Protein AF-A0A7X2DA40-F1 (afdb_monomer_lite)

Sequence (132 aa):
MHNSKKLILAALAVILLAGATPAFAQLAGTWEGIGRGEAYPPCHPPIHPWQNWIGEIPNSQDVFFGEWWDSDCNHGTFKGEIAPFSTPEEVYAEGEWTWYDPTGHSQQPIVGGKFKMTFYILEGRCEGTWTS

Structure (mmCIF, N/CA/C/O backbone):
data_AF-A0A7X2DA40-F1
#
_entry.id   AF-A0A7X2DA40-F1
#
loop_
_atom_site.group_PDB
_atom_site.id
_atom_site.type_symbol
_atom_site.label_atom_id
_atom_site.label_alt_id
_atom_site.label_comp_id
_atom_site.label_asym_id
_atom_site.label_entity_id
_atom_site.label_seq_id
_atom_site.pdbx_PDB_ins_code
_atom_site.Cartn_x
_atom_site.Cartn_y
_atom_site.Cartn_z
_atom_site.occupancy
_atom_site.B_iso_or_equiv
_atom_site.auth_seq_id
_atom_site.auth_comp_id
_atom_site.auth_asym_id
_atom_site.auth_atom_id
_atom_site.pdbx_PDB_model_num
ATOM 1 N N . MET A 1 1 ? -18.171 -6.663 58.297 1.00 43.78 1 MET A N 1
ATOM 2 C CA . MET A 1 1 ? -18.402 -5.548 57.349 1.00 43.78 1 MET A CA 1
ATOM 3 C C . MET A 1 1 ? -17.967 -5.999 55.962 1.00 43.78 1 MET A C 1
ATOM 5 O O . MET A 1 1 ? -16.774 -6.104 55.712 1.00 43.78 1 MET A O 1
ATOM 9 N N . HIS A 1 2 ? -18.924 -6.362 55.102 1.00 45.94 2 HIS A N 1
ATOM 10 C CA . HIS A 1 2 ? -18.642 -6.786 53.728 1.00 45.94 2 HIS A CA 1
ATOM 11 C C . HIS A 1 2 ? -18.126 -5.594 52.914 1.00 45.94 2 HIS A C 1
ATOM 13 O O . HIS A 1 2 ? -18.713 -4.514 52.927 1.00 45.94 2 HIS A O 1
ATOM 19 N N . ASN A 1 3 ? -16.999 -5.793 52.236 1.00 51.22 3 ASN A N 1
ATOM 20 C CA . ASN A 1 3 ? -16.208 -4.767 51.556 1.00 51.22 3 ASN A CA 1
ATOM 21 C C . ASN A 1 3 ? -16.823 -4.404 50.183 1.00 51.22 3 ASN A C 1
ATOM 23 O O . ASN A 1 3 ? -16.183 -4.537 49.140 1.00 51.22 3 ASN A O 1
ATOM 27 N N . SER A 1 4 ? -18.096 -3.993 50.176 1.00 53.78 4 SER A N 1
ATOM 28 C CA . SER A 1 4 ? -18.918 -3.758 48.974 1.00 53.78 4 SER A CA 1
ATOM 29 C C . SER A 1 4 ? -18.326 -2.723 48.011 1.00 53.78 4 SER A C 1
ATOM 31 O O . SER A 1 4 ? -18.478 -2.852 46.800 1.00 53.78 4 SER A O 1
ATOM 33 N N . LYS A 1 5 ? -17.563 -1.748 48.520 1.00 48.81 5 LYS A N 1
ATOM 34 C CA . LYS A 1 5 ? -16.880 -0.735 47.696 1.00 48.81 5 LYS A CA 1
ATOM 35 C C . LYS A 1 5 ? -15.812 -1.326 46.766 1.00 48.81 5 LYS A C 1
ATOM 37 O O . LYS A 1 5 ? -15.666 -0.850 45.647 1.00 48.81 5 LYS A O 1
ATOM 42 N N . LYS A 1 6 ? -15.094 -2.375 47.192 1.00 49.28 6 LYS A N 1
ATOM 43 C CA . LYS A 1 6 ? -14.058 -3.023 46.362 1.00 49.28 6 LYS A CA 1
ATOM 44 C C . LYS A 1 6 ? -14.663 -3.853 45.228 1.00 49.28 6 LYS A C 1
ATOM 46 O O . LYS A 1 6 ? -14.112 -3.872 44.136 1.00 49.28 6 LYS A O 1
ATOM 51 N N . LEU A 1 7 ? -15.810 -4.485 45.480 1.00 52.97 7 LEU A N 1
ATOM 52 C CA . LEU A 1 7 ? -16.551 -5.253 44.475 1.00 52.97 7 LEU A CA 1
ATOM 53 C C . LEU A 1 7 ? -17.147 -4.352 43.389 1.00 52.97 7 LEU A C 1
ATOM 55 O O . LEU A 1 7 ? -17.074 -4.703 42.218 1.00 52.97 7 LEU A O 1
ATOM 59 N N . ILE A 1 8 ? -17.666 -3.176 43.756 1.00 56.22 8 ILE A N 1
ATOM 60 C CA . ILE A 1 8 ? -18.217 -2.222 42.782 1.00 56.22 8 ILE A CA 1
ATOM 61 C C . ILE A 1 8 ? -17.106 -1.624 41.904 1.00 56.22 8 ILE A C 1
ATOM 63 O O . ILE A 1 8 ? -17.286 -1.537 40.694 1.00 56.22 8 ILE A O 1
ATOM 67 N N . LEU A 1 9 ? -15.938 -1.283 42.472 1.00 52.84 9 LEU A N 1
ATOM 68 C CA . LEU A 1 9 ? -14.796 -0.815 41.669 1.00 52.84 9 LEU A CA 1
ATOM 69 C C . LEU A 1 9 ? -14.251 -1.902 40.733 1.00 52.84 9 LEU A C 1
ATOM 71 O O . LEU A 1 9 ? -13.949 -1.609 39.580 1.00 52.84 9 LEU A O 1
ATOM 75 N N . ALA A 1 10 ? -14.141 -3.145 41.208 1.00 57.44 10 ALA A N 1
ATOM 76 C CA . ALA A 1 10 ? -13.694 -4.258 40.374 1.00 57.44 10 ALA A CA 1
ATOM 77 C C . ALA A 1 10 ? -14.691 -4.551 39.240 1.00 57.44 10 ALA A C 1
ATOM 79 O O . ALA A 1 10 ? -14.277 -4.768 38.107 1.00 57.44 10 ALA A O 1
ATOM 80 N N . ALA A 1 11 ? -15.997 -4.485 39.513 1.00 52.47 11 ALA A N 1
ATOM 81 C CA . ALA A 1 11 ? -17.030 -4.669 38.497 1.00 52.47 11 ALA A CA 1
ATOM 82 C C . ALA A 1 11 ? -17.026 -3.544 37.446 1.00 52.47 11 ALA A C 1
ATOM 84 O O . ALA A 1 11 ? -17.143 -3.831 36.258 1.00 52.47 11 ALA A O 1
ATOM 85 N N . LEU A 1 12 ? -16.822 -2.281 37.849 1.00 48.28 12 LEU A N 1
ATOM 86 C CA . LEU A 1 12 ? -16.704 -1.165 36.902 1.00 48.28 12 LEU A CA 1
ATOM 87 C C . LEU A 1 12 ? -15.459 -1.295 36.012 1.00 48.28 12 LEU A C 1
ATOM 89 O O . LEU A 1 12 ? -15.542 -1.059 34.810 1.00 48.28 12 LEU A O 1
ATOM 93 N N . ALA A 1 13 ? -14.322 -1.697 36.589 1.00 53.00 13 ALA A N 1
ATOM 94 C CA . ALA A 1 13 ? -13.081 -1.910 35.847 1.00 53.00 13 ALA A CA 1
ATOM 95 C C . ALA A 1 13 ? -13.216 -3.044 34.819 1.00 53.00 13 ALA A C 1
ATOM 97 O O . ALA A 1 13 ? -12.735 -2.908 33.700 1.00 53.00 13 ALA A O 1
ATOM 98 N N . VAL A 1 14 ? -13.918 -4.129 35.163 1.00 51.16 14 VAL A N 1
ATOM 99 C CA . VAL A 1 14 ? -14.178 -5.250 34.245 1.00 51.16 14 VAL A CA 1
ATOM 100 C C . VAL A 1 14 ? -15.132 -4.852 33.113 1.00 51.16 14 VAL A C 1
ATOM 102 O O . VAL A 1 14 ? -14.925 -5.280 31.985 1.00 51.16 14 VAL A O 1
ATOM 105 N N . ILE A 1 15 ? -16.128 -3.995 33.364 1.00 52.53 15 ILE A N 1
ATOM 106 C CA . ILE A 1 15 ? -17.025 -3.483 32.310 1.00 52.53 15 ILE A CA 1
ATOM 107 C C . ILE A 1 15 ? -16.286 -2.507 31.378 1.00 52.53 15 ILE A C 1
ATOM 109 O O . ILE A 1 15 ? -16.468 -2.575 30.166 1.00 52.53 15 ILE A O 1
ATOM 113 N N . LEU A 1 16 ? -15.403 -1.657 31.915 1.00 48.88 16 LEU A N 1
ATOM 114 C CA . LEU A 1 16 ? -14.514 -0.803 31.114 1.00 48.88 16 LEU A CA 1
ATOM 115 C C . LEU A 1 16 ? -13.510 -1.623 30.286 1.00 48.88 16 LEU A C 1
ATOM 117 O O . LEU A 1 16 ? -13.259 -1.280 29.138 1.00 48.88 16 LEU A O 1
ATOM 121 N N . LEU A 1 17 ? -12.982 -2.724 30.830 1.00 48.84 17 LEU A N 1
ATOM 122 C CA . LEU A 1 17 ? -12.065 -3.633 30.127 1.00 48.84 17 LEU A CA 1
ATOM 123 C C . LEU A 1 17 ? -12.769 -4.508 29.076 1.00 48.84 17 LEU A C 1
ATOM 125 O O . LEU A 1 17 ? -12.182 -4.784 28.038 1.00 48.84 17 LEU A O 1
ATOM 129 N N . ALA A 1 18 ? -14.015 -4.926 29.312 1.00 47.88 18 ALA A N 1
ATOM 130 C CA . ALA A 1 18 ? -14.793 -5.724 28.359 1.00 47.88 18 ALA A CA 1
ATOM 131 C C . ALA A 1 18 ? -15.437 -4.871 27.248 1.00 47.88 18 ALA A C 1
ATOM 133 O O . ALA A 1 18 ? -15.608 -5.347 26.128 1.00 47.88 18 ALA A O 1
ATOM 134 N N . GLY A 1 19 ? -15.767 -3.606 27.536 1.00 42.88 19 GLY A N 1
ATOM 135 C CA . GLY A 1 19 ? -16.196 -2.624 26.533 1.00 42.88 19 GLY A CA 1
ATOM 136 C C . GLY A 1 19 ? -15.039 -2.058 25.702 1.00 42.88 19 GLY A C 1
ATOM 137 O O . GLY A 1 19 ? -15.263 -1.555 24.609 1.00 42.88 19 GLY A O 1
ATOM 138 N N . ALA A 1 20 ? -13.805 -2.190 26.192 1.00 46.12 20 ALA A N 1
ATOM 139 C CA . ALA A 1 20 ? -12.575 -1.905 25.466 1.00 46.12 20 ALA A CA 1
ATOM 140 C C . ALA A 1 20 ? -12.035 -3.164 24.776 1.00 46.12 20 ALA A C 1
ATOM 142 O O . ALA A 1 20 ? -10.835 -3.422 24.827 1.00 46.12 20 ALA A O 1
ATOM 143 N N . THR A 1 21 ? -12.896 -3.939 24.102 1.00 46.44 21 THR A N 1
ATOM 144 C CA . THR A 1 21 ? -12.382 -4.668 22.934 1.00 46.44 21 THR A CA 1
ATOM 145 C C . THR A 1 21 ? -11.870 -3.554 22.030 1.00 46.44 21 THR A C 1
ATOM 147 O O . THR A 1 21 ? -12.689 -2.747 21.583 1.00 46.44 21 THR A O 1
ATOM 150 N N . PRO A 1 22 ? -10.547 -3.353 21.916 1.00 50.16 22 PRO A N 1
ATOM 151 C CA . PRO A 1 22 ? -10.056 -2.137 21.304 1.00 50.16 22 PRO A CA 1
ATOM 152 C C . PRO A 1 22 ? -10.561 -2.179 19.866 1.00 50.16 22 PRO A C 1
ATOM 154 O O . PRO A 1 22 ? -10.480 -3.229 19.236 1.00 50.16 22 PRO A O 1
ATOM 157 N N . ALA A 1 23 ? -11.113 -1.084 19.348 1.00 49.09 23 ALA A N 1
ATOM 158 C CA . ALA A 1 23 ? -11.535 -0.997 17.946 1.00 49.09 23 ALA A CA 1
ATOM 159 C C . ALA A 1 23 ? -10.435 -1.505 16.975 1.00 49.09 23 ALA A C 1
ATOM 161 O O . ALA A 1 23 ? -10.722 -2.038 15.909 1.00 49.09 23 ALA A O 1
ATOM 162 N N . PHE A 1 24 ? -9.176 -1.459 17.419 1.00 48.47 24 PHE A N 1
ATOM 163 C CA . PHE A 1 24 ? -7.996 -2.070 16.810 1.00 48.47 24 PHE A CA 1
ATOM 164 C C . PHE A 1 24 ? -8.064 -3.590 16.578 1.00 48.47 24 PHE A C 1
ATOM 166 O O . PHE A 1 24 ? -7.532 -4.061 15.581 1.00 48.47 24 PHE A O 1
ATOM 173 N N . ALA A 1 25 ? -8.738 -4.368 17.428 1.00 50.03 25 ALA A N 1
ATOM 174 C CA . ALA A 1 25 ? -8.884 -5.812 17.230 1.00 50.03 25 ALA A CA 1
ATOM 175 C C . ALA A 1 25 ? -9.783 -6.166 16.032 1.00 50.03 25 ALA A C 1
ATOM 177 O O . ALA A 1 25 ? -9.698 -7.276 15.515 1.00 50.03 25 ALA A O 1
ATOM 178 N N . GLN A 1 26 ? -10.642 -5.235 15.599 1.00 54.28 26 GLN A N 1
ATOM 179 C CA . GLN A 1 26 ? -11.499 -5.399 14.421 1.00 54.28 26 GLN A CA 1
ATOM 180 C C . GLN A 1 26 ? -10.838 -4.863 13.141 1.00 54.28 26 GLN A C 1
ATOM 182 O O . GLN A 1 26 ? -11.160 -5.318 12.048 1.00 54.28 26 GLN A O 1
ATOM 187 N N . LEU A 1 27 ? -9.898 -3.926 13.287 1.00 65.44 27 LEU A N 1
ATOM 188 C CA . LEU A 1 27 ? -9.031 -3.427 12.220 1.00 65.44 27 LEU A CA 1
ATOM 189 C C . LEU A 1 27 ? -7.978 -4.452 11.796 1.00 65.44 27 LEU A C 1
ATOM 191 O O . LEU A 1 27 ? -7.588 -4.515 10.627 1.00 65.44 27 LEU A O 1
ATOM 195 N N . ALA A 1 28 ? -7.473 -5.193 12.780 1.00 72.19 28 ALA A N 1
ATOM 196 C CA . ALA A 1 28 ? -6.330 -6.039 12.577 1.00 72.19 28 ALA A CA 1
ATOM 197 C C . ALA A 1 28 ? -6.661 -7.247 11.716 1.00 72.19 28 ALA A C 1
ATOM 199 O O . ALA A 1 28 ? -7.614 -7.986 11.971 1.00 72.19 28 ALA A O 1
ATOM 200 N N . GLY A 1 29 ? -5.819 -7.470 10.722 1.00 81.75 29 GLY A N 1
ATOM 201 C CA . GLY A 1 29 ? -6.011 -8.549 9.781 1.00 81.75 29 GLY A CA 1
ATOM 202 C C . GLY A 1 29 ? -5.491 -8.206 8.404 1.00 81.75 29 GLY A C 1
ATOM 203 O O . GLY A 1 29 ? -4.895 -7.153 8.166 1.00 81.75 29 GLY A O 1
ATOM 204 N N . THR A 1 30 ? -5.719 -9.158 7.513 1.00 89.75 30 THR A N 1
ATOM 205 C CA . THR A 1 30 ? -5.301 -9.087 6.125 1.00 89.75 30 THR A CA 1
ATOM 206 C C . THR A 1 30 ? -6.341 -8.343 5.301 1.00 89.75 30 THR A C 1
ATOM 208 O O . THR A 1 30 ? -7.531 -8.646 5.356 1.00 89.75 30 THR A O 1
ATOM 211 N N . TRP A 1 31 ? -5.858 -7.399 4.510 1.00 90.38 31 TRP A N 1
ATOM 212 C CA . TRP A 1 31 ? -6.602 -6.639 3.526 1.00 90.38 31 TRP A CA 1
ATOM 213 C C . TRP A 1 31 ? -6.029 -6.952 2.154 1.00 90.38 31 TRP A C 1
ATOM 215 O O . TRP A 1 31 ? -4.816 -7.011 1.983 1.00 90.38 31 TRP A O 1
ATOM 225 N N . GLU A 1 32 ? -6.890 -7.146 1.172 1.00 90.12 32 GLU A N 1
ATOM 226 C CA . GLU A 1 32 ? -6.486 -7.350 -0.212 1.00 90.12 32 GLU A CA 1
ATOM 227 C C . GLU A 1 32 ? -7.363 -6.502 -1.115 1.00 90.12 32 GLU A C 1
ATOM 229 O O . GLU A 1 32 ? -8.507 -6.170 -0.778 1.00 90.12 32 GLU A O 1
ATOM 234 N N . GLY A 1 33 ? -6.823 -6.128 -2.266 1.00 83.38 33 GLY A N 1
ATOM 235 C CA . GLY A 1 33 ? -7.557 -5.284 -3.182 1.00 83.38 33 GLY A CA 1
ATOM 236 C C . GLY A 1 33 ? -7.032 -5.337 -4.600 1.00 83.38 33 GLY A C 1
ATOM 237 O O . GLY A 1 33 ? -5.902 -5.736 -4.884 1.00 83.38 33 GLY A O 1
ATOM 238 N N . ILE A 1 34 ? -7.907 -4.884 -5.487 1.00 82.62 34 ILE A N 1
ATOM 239 C CA . ILE A 1 34 ? -7.616 -4.611 -6.885 1.00 82.62 34 ILE A CA 1
ATOM 240 C C . ILE A 1 34 ? -8.070 -3.187 -7.183 1.00 82.62 34 ILE A C 1
ATOM 242 O O . ILE A 1 34 ? -9.096 -2.720 -6.683 1.00 82.62 34 ILE A O 1
ATOM 246 N N . GLY A 1 35 ? -7.309 -2.482 -7.998 1.00 81.75 35 GLY A N 1
ATOM 247 C CA . GLY A 1 35 ? -7.510 -1.066 -8.232 1.00 81.75 35 GLY A CA 1
ATOM 248 C C . GLY A 1 35 ? -6.916 -0.614 -9.551 1.00 81.75 35 GLY A C 1
ATOM 249 O O . GLY A 1 35 ? -6.379 -1.391 -10.340 1.00 81.75 35 GLY A O 1
ATOM 250 N N . ARG A 1 36 ? -7.068 0.682 -9.808 1.00 76.62 36 ARG A N 1
ATOM 251 C CA . ARG A 1 36 ? -6.554 1.343 -11.004 1.00 76.62 36 ARG A CA 1
ATOM 252 C C . ARG A 1 36 ? -5.628 2.455 -10.549 1.00 76.62 36 ARG A C 1
ATOM 254 O O . ARG A 1 36 ? -6.061 3.375 -9.868 1.00 76.62 36 ARG A O 1
ATOM 261 N N . GLY A 1 37 ? -4.367 2.363 -10.930 1.00 82.19 37 GLY A N 1
ATOM 262 C CA . GLY A 1 37 ? -3.389 3.414 -10.717 1.00 82.19 37 GLY A CA 1
ATOM 263 C C . GLY A 1 37 ? -2.048 2.959 -11.256 1.00 82.19 37 GLY A C 1
ATOM 264 O O . GLY A 1 37 ? -1.599 1.851 -10.971 1.00 82.19 37 GLY A O 1
ATOM 265 N N . GLU A 1 38 ? -1.460 3.816 -12.077 1.00 90.44 38 GLU A N 1
ATOM 266 C CA . GLU A 1 38 ? -0.234 3.535 -12.810 1.00 90.44 38 GLU A CA 1
ATOM 267 C C . GLU A 1 38 ? 0.835 4.526 -12.371 1.00 90.44 38 GLU A C 1
ATOM 269 O O . GLU A 1 38 ? 0.534 5.691 -12.086 1.00 90.44 38 GLU A O 1
ATOM 274 N N . ALA A 1 39 ? 2.076 4.068 -12.335 1.00 90.31 39 ALA A N 1
ATOM 275 C CA . ALA A 1 39 ? 3.240 4.924 -12.203 1.00 90.31 39 ALA A CA 1
ATOM 276 C C . ALA A 1 39 ? 4.116 4.777 -13.448 1.00 90.31 39 ALA A C 1
ATOM 278 O O . ALA A 1 39 ? 4.168 3.711 -14.058 1.00 90.31 39 ALA A O 1
ATOM 279 N N . TYR A 1 40 ? 4.809 5.855 -13.817 1.00 90.62 40 TYR A N 1
ATOM 280 C CA . TYR A 1 40 ? 5.595 5.941 -15.049 1.00 90.62 40 TYR A CA 1
ATOM 281 C C . TYR A 1 40 ? 7.065 6.230 -14.720 1.00 90.62 40 TYR A C 1
ATOM 283 O O . TYR A 1 40 ? 7.479 7.394 -14.736 1.00 90.62 40 TYR A O 1
ATOM 291 N N . PRO A 1 41 ? 7.872 5.207 -14.382 1.00 86.12 41 PRO A N 1
ATOM 292 C CA . PRO A 1 41 ? 9.296 5.403 -14.158 1.00 86.12 41 PRO A CA 1
ATOM 293 C C . PRO A 1 41 ? 10.001 5.853 -15.458 1.00 86.12 41 PRO A C 1
ATOM 295 O O . PRO A 1 41 ? 9.649 5.377 -16.536 1.00 86.12 41 PRO A O 1
ATOM 298 N N . PRO A 1 42 ? 11.035 6.719 -15.403 1.00 79.06 42 PRO A N 1
ATOM 299 C CA . PRO A 1 42 ? 11.648 7.323 -16.598 1.00 79.06 42 PRO A CA 1
ATOM 300 C C . PRO A 1 42 ? 12.235 6.354 -17.641 1.00 79.06 42 PRO A C 1
ATOM 302 O O . PRO A 1 42 ? 12.407 6.742 -18.795 1.00 79.06 42 PRO A O 1
ATOM 305 N N . CYS A 1 43 ? 12.567 5.120 -17.250 1.00 79.44 43 CYS A N 1
ATOM 306 C CA . CYS A 1 43 ? 13.251 4.133 -18.095 1.00 79.44 43 CYS A CA 1
ATOM 307 C C . CYS A 1 43 ? 12.597 2.742 -18.046 1.00 79.44 43 CYS A C 1
ATOM 309 O O . CYS A 1 43 ? 13.248 1.749 -18.364 1.00 79.44 43 CYS A O 1
ATOM 311 N N . HIS A 1 44 ? 11.335 2.658 -17.633 1.00 84.94 44 HIS A N 1
ATOM 312 C CA . HIS A 1 44 ? 10.603 1.402 -17.501 1.00 84.94 44 HIS A CA 1
ATOM 313 C C . HIS A 1 44 ? 9.191 1.577 -18.076 1.00 84.94 44 HIS A C 1
ATOM 315 O O . HIS A 1 44 ? 8.657 2.689 -18.022 1.00 84.94 44 HIS A O 1
ATOM 321 N N . PRO A 1 45 ? 8.565 0.524 -18.634 1.00 90.62 45 PRO A N 1
ATOM 322 C CA . PRO A 1 45 ? 7.130 0.534 -18.891 1.00 90.62 45 PRO A CA 1
ATOM 323 C C . PRO A 1 45 ? 6.319 0.972 -17.657 1.00 90.62 45 PRO A C 1
ATOM 325 O O . PRO A 1 45 ? 6.828 0.894 -16.531 1.00 90.62 45 PRO A O 1
ATOM 328 N N . PRO A 1 46 ? 5.068 1.427 -17.843 1.00 92.94 46 PRO A N 1
ATOM 329 C CA . PRO A 1 46 ? 4.185 1.716 -16.721 1.00 92.94 46 PRO A CA 1
ATOM 330 C C . PRO A 1 46 ? 4.116 0.524 -15.764 1.00 92.94 46 PRO A C 1
ATOM 332 O O . PRO A 1 46 ? 4.129 -0.623 -16.200 1.00 92.94 46 PRO A O 1
ATOM 335 N N . ILE A 1 47 ? 4.071 0.815 -14.469 1.00 93.50 47 ILE A N 1
ATOM 336 C CA . ILE A 1 47 ? 3.898 -0.190 -13.417 1.00 93.50 47 ILE A CA 1
ATOM 337 C C . ILE A 1 47 ? 2.566 0.045 -12.719 1.00 93.50 47 ILE A C 1
ATOM 339 O O . ILE A 1 47 ? 2.100 1.190 -12.640 1.00 93.50 47 ILE A O 1
ATOM 343 N N . HIS A 1 48 ? 1.962 -1.018 -12.185 1.00 94.44 48 HIS A N 1
ATOM 344 C CA . HIS A 1 48 ? 0.585 -0.972 -11.684 1.00 94.44 48 HIS A CA 1
ATOM 345 C C . HIS A 1 48 ? 0.464 -1.396 -10.206 1.00 94.44 48 HIS A C 1
ATOM 347 O O . HIS A 1 48 ? -0.086 -2.460 -9.915 1.00 94.44 48 HIS A O 1
ATOM 353 N N . PRO A 1 49 ? 0.898 -0.561 -9.236 1.00 92.62 49 PRO A N 1
ATOM 354 C CA . PRO A 1 49 ? 0.911 -0.931 -7.816 1.00 92.62 49 PRO A CA 1
ATOM 355 C C . PRO A 1 49 ? -0.446 -1.280 -7.205 1.00 92.62 49 PRO A C 1
ATOM 357 O O . PRO A 1 49 ? -0.518 -1.981 -6.204 1.00 92.62 49 PRO A O 1
ATOM 360 N N . TRP A 1 50 ? -1.540 -0.791 -7.790 1.00 92.25 50 TRP A N 1
ATOM 361 C CA . TRP A 1 50 ? -2.886 -1.103 -7.312 1.00 92.25 50 TRP A CA 1
ATOM 362 C C . TRP A 1 50 ? -3.511 -2.313 -8.007 1.00 92.25 50 TRP A C 1
ATOM 364 O O . TRP A 1 50 ? -4.622 -2.684 -7.642 1.00 92.25 50 TRP A O 1
ATOM 374 N N . GLN A 1 51 ? -2.859 -2.920 -9.007 1.00 93.31 51 GLN A N 1
ATOM 375 C CA . GLN A 1 51 ? -3.462 -4.005 -9.787 1.00 93.31 51 GLN A CA 1
ATOM 376 C C . GLN A 1 51 ? -3.792 -5.215 -8.911 1.00 93.31 51 GLN A C 1
ATOM 378 O O . GLN A 1 51 ? -4.925 -5.687 -8.946 1.00 93.31 51 GLN A O 1
ATOM 383 N N . ASN A 1 52 ? -2.822 -5.679 -8.122 1.00 93.56 52 ASN A N 1
ATOM 384 C CA . ASN A 1 52 ? -3.031 -6.643 -7.051 1.00 93.56 52 ASN A CA 1
ATOM 385 C C . ASN A 1 52 ? -2.160 -6.255 -5.865 1.00 93.56 52 ASN A C 1
ATOM 387 O O . ASN A 1 52 ? -0.983 -5.926 -6.037 1.00 93.56 52 ASN A O 1
ATOM 391 N N . TRP A 1 53 ? -2.722 -6.344 -4.669 1.00 94.44 53 TRP A N 1
ATOM 392 C CA . TRP A 1 53 ? -1.965 -6.163 -3.445 1.00 94.44 53 TRP A CA 1
ATOM 393 C C . TRP A 1 53 ? -2.610 -6.908 -2.285 1.00 94.44 53 TRP A C 1
ATOM 395 O O . TRP A 1 53 ? -3.817 -7.170 -2.271 1.00 94.44 53 TRP A O 1
ATOM 405 N N . ILE A 1 54 ? -1.778 -7.211 -1.300 1.00 94.25 54 ILE A N 1
ATOM 406 C CA . ILE A 1 54 ? -2.168 -7.761 -0.010 1.00 94.25 54 ILE A CA 1
ATOM 407 C C . ILE A 1 54 ? -1.442 -6.976 1.072 1.00 94.25 54 ILE A C 1
ATOM 409 O O . ILE A 1 54 ? -0.284 -6.608 0.908 1.00 94.25 54 ILE A O 1
ATOM 413 N N . GLY A 1 55 ? -2.101 -6.696 2.180 1.00 92.88 55 GLY A N 1
ATOM 414 C CA . GLY A 1 55 ? -1.476 -6.037 3.307 1.00 92.88 55 GLY A CA 1
ATOM 415 C C . GLY A 1 55 ? -2.101 -6.422 4.626 1.00 92.88 55 GLY A C 1
ATOM 416 O O . GLY A 1 55 ? -3.115 -7.105 4.686 1.00 92.88 55 GLY A O 1
ATOM 417 N N . GLU A 1 56 ? -1.460 -6.000 5.697 1.00 91.56 56 GLU A N 1
ATOM 418 C CA . GLU A 1 56 ? -1.831 -6.306 7.059 1.00 91.56 56 GLU A CA 1
ATOM 419 C C . GLU A 1 56 ? -1.768 -5.035 7.898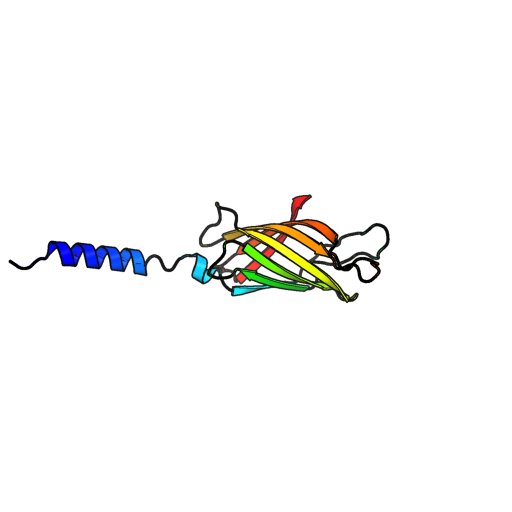 1.00 91.56 56 GLU A C 1
ATOM 421 O O . GLU A 1 56 ? -0.848 -4.218 7.776 1.00 91.56 56 GLU A O 1
ATOM 426 N N . ILE A 1 57 ? -2.750 -4.900 8.782 1.00 87.44 57 ILE A N 1
ATOM 427 C CA . ILE A 1 57 ? -2.634 -4.042 9.955 1.00 87.44 57 ILE A CA 1
ATOM 428 C C . ILE A 1 57 ? -2.507 -4.990 11.150 1.00 87.44 57 ILE A C 1
ATOM 430 O O . ILE A 1 57 ? -3.464 -5.698 11.462 1.00 87.44 57 ILE A O 1
ATOM 434 N N . PRO A 1 58 ? -1.337 -5.103 11.793 1.00 79.19 58 PRO A N 1
ATOM 435 C CA . PRO A 1 58 ? -1.164 -6.023 12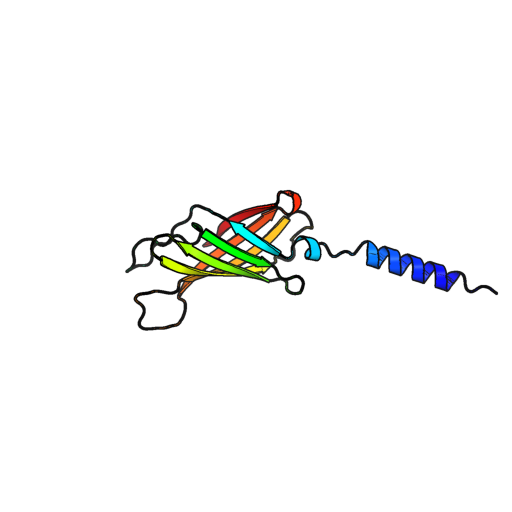.902 1.00 79.19 58 PRO A CA 1
ATOM 436 C C . PRO A 1 58 ? -1.856 -5.480 14.158 1.00 79.19 58 PRO A C 1
ATOM 438 O O . PRO A 1 58 ? -1.826 -4.288 14.447 1.00 79.19 58 PRO A O 1
ATOM 441 N N . ASN A 1 59 ? -2.392 -6.380 14.985 1.00 69.44 59 ASN A N 1
ATOM 442 C CA . ASN A 1 59 ? -3.059 -6.055 16.260 1.00 69.44 59 ASN A CA 1
ATOM 443 C C . ASN A 1 59 ? -2.209 -5.232 17.249 1.00 69.44 59 ASN A C 1
ATOM 445 O O . ASN A 1 59 ? -2.730 -4.713 18.235 1.00 69.44 59 ASN A O 1
ATOM 449 N N . SER A 1 60 ? -0.893 -5.195 17.050 1.00 66.94 60 SER A N 1
ATOM 450 C CA . SER A 1 60 ? 0.083 -4.637 17.984 1.00 66.94 60 SER A CA 1
ATOM 451 C C . SER A 1 60 ? 0.749 -3.350 17.504 1.00 66.94 60 SER A C 1
ATOM 453 O O . SER A 1 60 ? 1.546 -2.795 18.262 1.00 66.94 60 SER A O 1
ATOM 455 N N . GLN A 1 61 ? 0.483 -2.891 16.275 1.00 67.00 61 GLN A N 1
ATOM 456 C CA . GLN A 1 61 ? 1.139 -1.706 15.715 1.00 67.00 61 GLN A CA 1
ATOM 457 C C . GLN A 1 61 ? 0.159 -0.849 14.918 1.00 67.00 61 GLN A C 1
ATOM 459 O O . GLN A 1 61 ? -0.662 -1.360 14.164 1.00 67.00 61 GLN A O 1
ATOM 464 N N . ASP A 1 62 ? 0.347 0.464 15.004 1.00 81.50 62 ASP A N 1
ATOM 465 C CA . ASP A 1 62 ? -0.393 1.463 14.231 1.00 81.50 62 ASP A CA 1
ATOM 466 C C . ASP A 1 62 ? 0.245 1.674 12.846 1.00 81.50 62 ASP A C 1
ATOM 468 O O . ASP A 1 62 ? 0.478 2.802 12.408 1.00 81.50 62 ASP A O 1
ATOM 472 N N . VAL A 1 63 ? 0.583 0.579 12.157 1.00 88.69 63 VAL A N 1
ATOM 473 C CA . VAL A 1 63 ? 1.241 0.614 10.843 1.00 88.69 63 VAL A CA 1
ATOM 474 C C . VAL A 1 63 ? 0.596 -0.395 9.903 1.00 88.69 63 VAL A C 1
ATOM 476 O O . VAL A 1 63 ? 0.531 -1.582 10.203 1.00 88.69 63 VAL A O 1
ATOM 479 N N . PHE A 1 64 ? 0.168 0.078 8.740 1.00 91.62 64 PHE A N 1
ATOM 480 C CA . PHE A 1 64 ? -0.194 -0.749 7.602 1.00 91.62 64 PHE A CA 1
ATOM 481 C C . PHE A 1 64 ? 1.058 -1.130 6.806 1.00 91.62 64 PHE A C 1
ATOM 483 O O . PHE A 1 64 ? 1.845 -0.262 6.411 1.00 91.62 64 PHE A O 1
ATOM 490 N N . PHE A 1 65 ? 1.205 -2.418 6.514 1.00 94.19 65 PHE A N 1
ATOM 491 C CA . PHE A 1 65 ? 2.202 -2.930 5.579 1.00 94.19 65 PHE A CA 1
ATOM 492 C C . PHE A 1 65 ? 1.514 -3.724 4.483 1.00 94.19 65 PHE A C 1
ATOM 494 O O . PHE A 1 65 ? 0.657 -4.544 4.777 1.00 94.19 65 PHE A O 1
ATOM 501 N N . GLY A 1 66 ? 1.917 -3.532 3.235 1.00 94.56 66 GLY A N 1
ATOM 502 C CA . GLY A 1 66 ? 1.426 -4.328 2.123 1.00 94.56 66 GLY A CA 1
ATOM 503 C C . GLY A 1 66 ? 2.498 -4.632 1.096 1.00 94.56 66 GLY A C 1
ATOM 504 O O . GLY A 1 66 ? 3.525 -3.960 1.027 1.00 94.56 66 GLY A O 1
ATOM 505 N N . GLU A 1 67 ? 2.229 -5.639 0.287 1.00 96.50 67 GLU A N 1
ATOM 506 C CA . GLU A 1 67 ? 2.981 -6.015 -0.898 1.00 96.50 67 GLU A CA 1
ATOM 507 C C . GLU A 1 67 ? 2.060 -5.907 -2.107 1.00 96.50 67 GLU A C 1
ATOM 509 O O . GLU A 1 67 ? 0.858 -6.170 -2.014 1.00 96.50 67 GLU A O 1
ATOM 514 N N . TRP A 1 68 ? 2.621 -5.521 -3.244 1.00 95.56 68 TRP A N 1
ATOM 515 C CA . TRP A 1 68 ? 1.881 -5.417 -4.494 1.00 95.56 68 TRP A CA 1
ATOM 516 C C . TRP A 1 68 ? 2.616 -6.097 -5.632 1.00 95.56 68 TRP A C 1
ATOM 518 O O . TRP A 1 68 ? 3.843 -6.216 -5.605 1.00 95.56 68 TRP A O 1
ATOM 528 N N . TRP A 1 69 ? 1.854 -6.522 -6.636 1.00 95.00 69 TRP A N 1
ATOM 529 C CA . TRP A 1 69 ? 2.379 -7.069 -7.879 1.00 95.00 69 TRP A CA 1
ATOM 530 C C . TRP A 1 69 ? 1.445 -6.794 -9.059 1.00 95.00 69 TRP A C 1
ATOM 532 O O . TRP A 1 69 ? 0.215 -6.772 -8.929 1.00 95.00 69 TRP A O 1
ATOM 542 N N . ASP A 1 70 ? 2.036 -6.632 -10.238 1.00 94.62 70 ASP A N 1
ATOM 543 C CA . ASP A 1 70 ? 1.305 -6.496 -11.496 1.00 94.62 70 ASP A CA 1
ATOM 544 C C . ASP A 1 70 ? 1.547 -7.674 -12.452 1.00 94.62 70 ASP A C 1
ATOM 546 O O . ASP A 1 70 ? 2.308 -8.605 -12.172 1.00 94.62 70 ASP A O 1
ATOM 550 N N . SER A 1 71 ? 0.828 -7.680 -13.575 1.00 93.06 71 SER A N 1
ATOM 551 C CA . SER A 1 71 ? 0.926 -8.749 -14.581 1.00 93.06 71 SER A CA 1
ATOM 552 C C . SER A 1 71 ? 2.252 -8.772 -15.338 1.00 93.06 71 SER A C 1
ATOM 554 O O . SER A 1 71 ? 2.562 -9.786 -15.963 1.00 93.06 71 SER A O 1
ATOM 556 N N . ASP A 1 72 ? 3.024 -7.690 -15.266 1.00 92.12 72 ASP A N 1
ATOM 557 C CA . ASP A 1 72 ? 4.336 -7.561 -15.896 1.00 92.12 72 ASP A CA 1
ATOM 558 C C . ASP A 1 72 ? 5.469 -7.960 -14.933 1.00 92.12 72 ASP A C 1
ATOM 560 O O . ASP A 1 72 ? 6.645 -7.712 -15.201 1.00 92.12 72 ASP A O 1
ATOM 564 N N . CYS A 1 73 ? 5.118 -8.633 -13.828 1.00 90.38 73 CYS A N 1
ATOM 565 C CA . CYS A 1 73 ? 6.017 -9.105 -12.774 1.00 90.38 73 CYS A CA 1
ATOM 566 C C . CYS A 1 73 ? 6.716 -7.984 -11.985 1.00 90.38 73 CYS A C 1
ATOM 568 O O . CYS A 1 73 ? 7.678 -8.259 -11.254 1.00 90.38 73 CYS A O 1
ATOM 570 N N . ASN A 1 74 ? 6.242 -6.737 -12.075 1.00 93.44 74 ASN A N 1
ATOM 571 C CA . ASN A 1 74 ? 6.690 -5.697 -11.157 1.00 93.44 74 ASN A C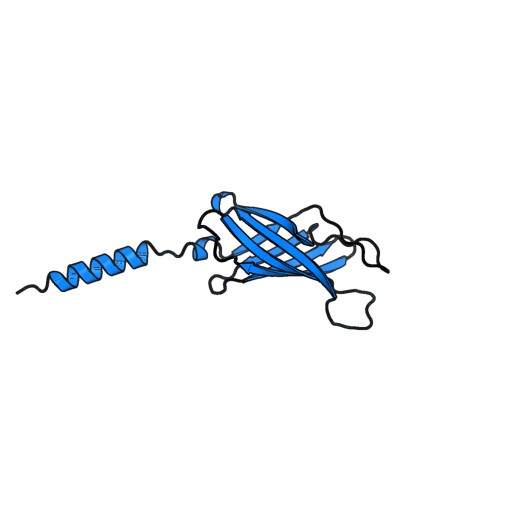A 1
ATOM 572 C C . ASN A 1 74 ? 6.091 -5.952 -9.782 1.00 93.44 74 ASN A C 1
ATOM 574 O O . ASN A 1 74 ? 4.975 -6.456 -9.662 1.00 93.44 74 ASN A O 1
ATOM 578 N N . HIS A 1 75 ? 6.837 -5.592 -8.746 1.00 94.38 75 HIS A N 1
ATOM 579 C CA . HIS A 1 75 ? 6.389 -5.736 -7.373 1.00 94.38 75 HIS A CA 1
ATOM 580 C C . HIS A 1 75 ? 7.054 -4.707 -6.467 1.00 94.38 75 HIS A C 1
ATOM 582 O O . HIS A 1 75 ? 8.038 -4.052 -6.828 1.00 94.38 75 HIS A O 1
ATOM 588 N N . GLY A 1 76 ? 6.514 -4.579 -5.266 1.00 95.25 76 GLY A N 1
ATOM 589 C CA . GLY A 1 76 ? 6.964 -3.598 -4.300 1.00 95.25 76 GLY A CA 1
ATOM 590 C C . GLY A 1 76 ? 6.185 -3.679 -3.005 1.00 95.25 76 GLY A C 1
ATOM 591 O O . GLY A 1 76 ? 5.460 -4.641 -2.760 1.00 95.25 76 GLY A O 1
ATOM 592 N N . THR A 1 77 ? 6.342 -2.658 -2.171 1.00 96.31 77 THR A N 1
ATOM 593 C CA . THR A 1 77 ? 5.654 -2.591 -0.880 1.00 96.31 77 THR A CA 1
ATOM 594 C C . THR A 1 77 ? 4.866 -1.306 -0.722 1.00 96.31 77 THR A C 1
ATOM 596 O O . THR A 1 77 ? 5.202 -0.282 -1.311 1.00 96.31 77 THR A O 1
ATOM 599 N N . PHE A 1 78 ? 3.835 -1.363 0.109 1.00 95.69 78 PHE A N 1
ATOM 600 C CA . PHE A 1 78 ? 3.177 -0.225 0.724 1.00 95.69 78 PHE A CA 1
ATOM 601 C C . PHE A 1 78 ? 3.539 -0.199 2.207 1.00 95.69 78 PHE A C 1
ATOM 603 O O . PHE A 1 78 ? 3.509 -1.231 2.878 1.00 95.69 78 PHE A O 1
ATOM 610 N N . LYS A 1 79 ? 3.840 0.978 2.744 1.00 96.00 79 LYS A N 1
ATOM 611 C CA . LYS A 1 79 ? 3.994 1.172 4.185 1.00 96.00 79 LYS A CA 1
ATOM 612 C C . LYS A 1 79 ? 3.343 2.481 4.589 1.00 96.00 79 LYS A C 1
ATOM 614 O O . LYS A 1 79 ? 3.749 3.527 4.090 1.00 96.00 79 LYS A O 1
ATOM 619 N N . GLY A 1 80 ? 2.370 2.427 5.493 1.00 93.69 80 GLY A N 1
ATOM 620 C CA . GLY A 1 80 ? 1.661 3.610 5.976 1.00 93.69 80 GLY A CA 1
ATOM 621 C C . GLY A 1 80 ? 1.425 3.594 7.476 1.00 93.69 80 GLY A C 1
ATOM 622 O O . GLY A 1 80 ? 1.191 2.544 8.060 1.00 93.69 80 GLY A O 1
ATOM 623 N N . GLU A 1 81 ? 1.486 4.761 8.100 1.00 92.50 81 GLU A N 1
ATOM 624 C CA . GLU A 1 81 ? 1.136 4.945 9.508 1.00 92.50 81 GLU A CA 1
ATOM 625 C C . GLU A 1 81 ? -0.365 5.198 9.635 1.00 92.50 81 GLU A C 1
ATOM 627 O O . GLU A 1 81 ? -0.960 5.890 8.801 1.00 92.50 81 GLU A O 1
ATOM 632 N N . ILE A 1 82 ? -0.981 4.635 10.675 1.00 88.88 82 ILE A N 1
ATOM 633 C CA . ILE A 1 82 ? -2.394 4.869 10.956 1.00 88.88 82 ILE A CA 1
ATOM 634 C C . ILE A 1 82 ? -2.570 6.280 11.514 1.00 88.88 82 ILE A C 1
ATOM 636 O O . ILE A 1 82 ? -1.963 6.669 12.512 1.00 88.88 82 ILE A O 1
ATOM 640 N N . ALA A 1 83 ? -3.428 7.062 10.868 1.00 87.56 83 ALA A N 1
ATOM 641 C CA . ALA A 1 83 ? -3.671 8.435 11.252 1.00 87.56 83 ALA A CA 1
ATOM 642 C C . ALA A 1 83 ? -4.421 8.505 12.597 1.00 87.56 83 ALA A C 1
ATOM 644 O O . ALA A 1 83 ? -5.359 7.731 12.827 1.00 87.56 83 ALA A O 1
ATOM 645 N N . PRO A 1 84 ? -4.097 9.484 13.465 1.00 77.88 84 PRO A N 1
ATOM 646 C CA . PRO A 1 84 ? -4.643 9.575 14.824 1.00 77.88 84 PRO A CA 1
ATOM 647 C C . PRO A 1 84 ? -6.140 9.911 14.876 1.00 77.88 84 PRO A C 1
ATOM 649 O O . PRO A 1 84 ? -6.757 9.813 15.932 1.00 77.88 84 PRO A O 1
ATOM 652 N N . PHE A 1 85 ? -6.723 10.338 13.754 1.00 80.44 85 PHE A N 1
ATOM 653 C CA . PHE A 1 85 ? -8.145 10.662 13.615 1.00 80.44 85 PHE A CA 1
ATOM 654 C C . PHE A 1 85 ? -8.980 9.496 13.062 1.00 80.44 85 PHE A C 1
ATOM 656 O O . PHE A 1 85 ? -10.141 9.691 12.707 1.00 80.44 85 PHE A O 1
ATOM 663 N N . SER A 1 86 ? -8.401 8.296 12.981 1.00 81.38 86 SER A N 1
ATOM 664 C CA . SER A 1 86 ? -9.128 7.072 12.641 1.00 81.38 86 SER A CA 1
ATOM 665 C C . SER A 1 86 ? -10.234 6.779 13.659 1.00 81.38 86 SER A C 1
ATOM 667 O O . SER A 1 86 ? -10.087 7.027 14.858 1.00 81.38 86 SER A O 1
ATOM 669 N N . THR A 1 87 ? -11.352 6.250 13.177 1.00 82.31 87 THR A N 1
ATOM 670 C CA . THR A 1 87 ? -12.521 5.878 13.978 1.00 82.31 87 THR A CA 1
ATOM 671 C C . THR A 1 87 ? -12.686 4.353 13.991 1.00 82.31 87 THR A C 1
ATOM 673 O O . THR A 1 87 ? -12.031 3.650 13.222 1.00 82.31 87 THR A O 1
ATOM 676 N N . PRO A 1 88 ? -13.571 3.798 14.840 1.00 76.62 88 PRO A N 1
ATOM 677 C CA . PRO A 1 88 ? -13.904 2.373 14.781 1.00 76.62 88 PRO A CA 1
ATOM 678 C C . PRO A 1 88 ? -14.531 1.912 13.451 1.00 76.62 88 PRO A C 1
ATOM 680 O O . PRO A 1 88 ? -14.590 0.715 13.192 1.00 76.62 88 PRO A O 1
ATOM 683 N N . GLU A 1 89 ? -15.027 2.842 12.633 1.00 83.25 89 GLU A N 1
ATOM 684 C CA . GLU A 1 89 ? -15.724 2.567 11.370 1.00 83.25 89 GLU A CA 1
ATOM 685 C C . GLU A 1 89 ? -14.810 2.783 10.159 1.00 83.25 89 GLU A C 1
ATOM 687 O O . GLU A 1 89 ? -14.907 2.051 9.172 1.00 83.25 89 GLU A O 1
ATOM 692 N N . GLU A 1 90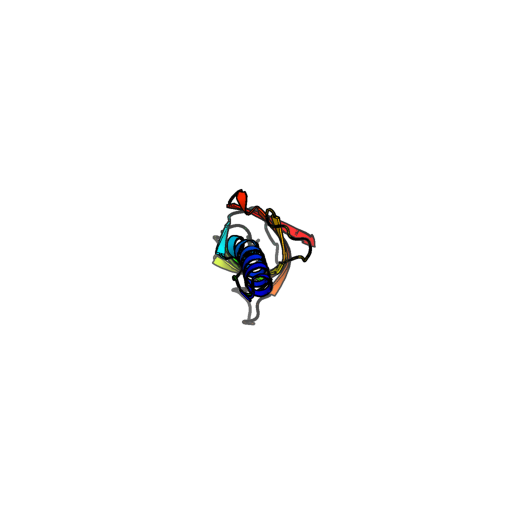 ? -13.906 3.761 10.253 1.00 86.50 90 GLU A N 1
ATOM 693 C CA . GLU A 1 90 ? -13.007 4.180 9.185 1.00 86.50 90 GLU A CA 1
ATOM 694 C C . GLU A 1 90 ? -11.588 4.366 9.712 1.00 86.50 90 GLU A C 1
ATOM 696 O O . GLU A 1 90 ? -11.335 5.199 10.587 1.00 86.50 90 GLU A O 1
ATOM 701 N N . VAL A 1 91 ? -10.640 3.640 9.130 1.00 87.00 91 VAL A N 1
ATOM 702 C CA . VAL A 1 91 ? -9.224 3.797 9.456 1.00 87.00 91 VAL A CA 1
ATOM 703 C C . VAL A 1 91 ? -8.466 4.378 8.284 1.00 87.00 91 VAL A C 1
ATOM 705 O O . VAL A 1 91 ? -8.607 3.929 7.152 1.00 87.00 91 VAL A O 1
ATOM 708 N N . TYR A 1 92 ? -7.636 5.373 8.569 1.00 89.56 92 TYR A N 1
ATOM 709 C CA . TYR A 1 92 ? -6.851 6.071 7.566 1.00 89.56 92 TYR A CA 1
ATOM 710 C C . TYR A 1 92 ? -5.382 5.698 7.726 1.00 89.56 92 TYR A C 1
ATOM 712 O O . TYR A 1 92 ? -4.842 5.817 8.821 1.00 89.56 92 TYR A O 1
ATOM 720 N N . ALA A 1 93 ? -4.735 5.280 6.643 1.00 92.00 93 ALA A N 1
ATOM 721 C CA . ALA A 1 93 ? -3.298 5.051 6.586 1.00 92.00 93 ALA A CA 1
ATOM 7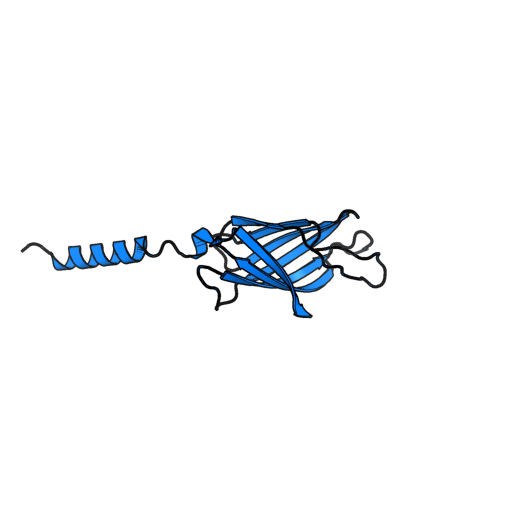22 C C . ALA A 1 93 ? -2.661 5.992 5.565 1.00 92.00 93 ALA A C 1
ATOM 724 O O . ALA A 1 93 ? -3.168 6.133 4.451 1.00 92.00 93 ALA A O 1
ATOM 725 N N . GLU A 1 94 ? -1.544 6.613 5.921 1.00 94.25 94 GLU A N 1
ATOM 726 C CA . GLU A 1 94 ? -0.772 7.469 5.018 1.00 94.25 94 GLU A CA 1
ATOM 727 C C . GLU A 1 94 ? 0.689 7.035 5.021 1.00 94.25 94 GLU A C 1
ATOM 729 O O . GLU A 1 94 ? 1.260 6.748 6.074 1.00 94.25 94 GLU A O 1
ATOM 734 N N . GLY A 1 95 ? 1.311 6.983 3.847 1.00 94.94 95 GLY A N 1
ATOM 735 C CA . GLY A 1 95 ? 2.720 6.631 3.768 1.00 94.94 95 GLY A CA 1
ATOM 736 C C . GLY A 1 95 ? 3.253 6.544 2.357 1.00 94.94 95 GLY A C 1
ATOM 737 O O . GLY A 1 95 ? 2.853 7.317 1.488 1.00 94.94 95 GLY A O 1
ATOM 738 N N . GLU A 1 96 ? 4.191 5.630 2.146 1.00 95.94 96 GLU A N 1
ATOM 739 C CA . GLU A 1 96 ? 4.968 5.531 0.917 1.00 95.94 96 GLU A CA 1
ATOM 740 C C . GLU A 1 96 ? 4.894 4.133 0.327 1.00 95.94 96 GLU A C 1
ATOM 742 O O . GLU A 1 96 ? 4.809 3.124 1.036 1.00 95.94 96 GLU A O 1
ATOM 747 N N . TRP A 1 97 ? 4.937 4.087 -0.997 1.00 94.88 97 TRP A N 1
ATOM 748 C CA . TRP A 1 97 ? 5.070 2.842 -1.725 1.00 94.88 97 TRP A CA 1
ATOM 749 C C . TRP A 1 97 ? 6.437 2.763 -2.384 1.00 94.88 97 TRP A C 1
ATOM 751 O O . TRP A 1 97 ? 7.070 3.775 -2.702 1.00 94.88 97 TRP A O 1
ATOM 761 N N . THR A 1 98 ? 6.895 1.539 -2.581 1.00 94.88 98 THR A N 1
ATOM 762 C CA . THR A 1 98 ? 8.170 1.255 -3.217 1.00 94.88 98 THR A CA 1
ATOM 763 C C . THR A 1 98 ? 8.006 0.319 -4.398 1.00 94.88 98 THR A C 1
ATOM 765 O O . THR A 1 98 ? 6.988 -0.358 -4.514 1.00 94.88 98 THR A O 1
ATOM 768 N N . TRP A 1 99 ? 9.018 0.277 -5.256 1.00 93.00 99 TRP A N 1
ATOM 769 C CA . TRP A 1 99 ? 9.137 -0.623 -6.393 1.00 93.00 99 TRP A CA 1
ATOM 770 C C . TRP A 1 99 ? 10.514 -1.286 -6.387 1.00 93.00 99 TRP A C 1
ATOM 772 O O . TRP A 1 99 ? 11.539 -0.610 -6.256 1.00 93.00 99 TRP A O 1
ATOM 782 N N . TYR A 1 100 ? 10.543 -2.606 -6.538 1.00 91.31 100 TYR A N 1
ATOM 783 C CA . TYR A 1 100 ? 11.775 -3.348 -6.771 1.00 91.31 100 TYR A CA 1
ATOM 784 C C . TYR A 1 100 ? 12.054 -3.378 -8.273 1.00 91.31 100 TYR A C 1
ATOM 786 O O . TYR A 1 100 ? 11.480 -4.184 -9.002 1.00 91.31 100 TYR A O 1
ATOM 794 N N . ASP A 1 101 ? 12.927 -2.477 -8.726 1.00 83.38 101 ASP A N 1
ATOM 795 C CA . ASP A 1 101 ? 13.337 -2.392 -10.128 1.00 83.38 101 ASP A CA 1
ATOM 796 C C . ASP A 1 101 ? 14.027 -3.696 -10.571 1.00 83.38 101 ASP A C 1
ATOM 798 O O . ASP A 1 101 ? 15.132 -3.992 -10.102 1.00 83.38 101 ASP A O 1
ATOM 802 N N . PRO A 1 102 ? 13.426 -4.472 -11.494 1.00 74.50 102 PRO A N 1
ATOM 803 C CA . PRO A 1 102 ? 13.999 -5.731 -11.957 1.00 74.50 102 PRO A CA 1
ATOM 804 C C . PRO A 1 102 ? 15.244 -5.524 -12.835 1.00 74.50 102 PRO A C 1
ATOM 806 O O . PRO A 1 102 ? 16.000 -6.468 -13.067 1.00 74.50 102 PRO A O 1
ATOM 809 N N . THR A 1 103 ? 15.463 -4.305 -13.336 1.00 72.88 103 THR A N 1
ATOM 810 C CA . THR A 1 103 ? 16.614 -3.922 -14.167 1.00 72.88 103 THR A CA 1
ATOM 811 C C . THR A 1 103 ? 17.775 -3.357 -13.344 1.00 72.88 103 THR A C 1
ATOM 813 O O . THR A 1 103 ? 18.897 -3.227 -13.843 1.00 72.88 103 THR A O 1
ATOM 816 N N . GLY A 1 104 ? 17.512 -3.023 -12.078 1.00 61.78 104 GLY A N 1
ATOM 817 C CA . GLY A 1 104 ? 18.410 -2.268 -11.226 1.00 61.78 104 GLY A CA 1
ATOM 818 C C . GLY A 1 104 ? 19.678 -3.034 -10.851 1.00 61.78 104 GLY A C 1
ATOM 819 O O . GLY A 1 104 ? 19.649 -4.141 -10.324 1.00 61.78 104 GLY A O 1
ATOM 820 N N . HIS A 1 105 ? 20.828 -2.375 -11.000 1.00 58.22 105 HIS A N 1
ATOM 821 C CA . HIS A 1 105 ? 22.111 -2.814 -10.429 1.00 58.22 105 HIS A CA 1
ATOM 822 C C . HIS A 1 105 ? 22.138 -2.780 -8.881 1.00 58.22 105 HIS A C 1
ATOM 824 O O . HIS A 1 105 ? 23.116 -3.206 -8.26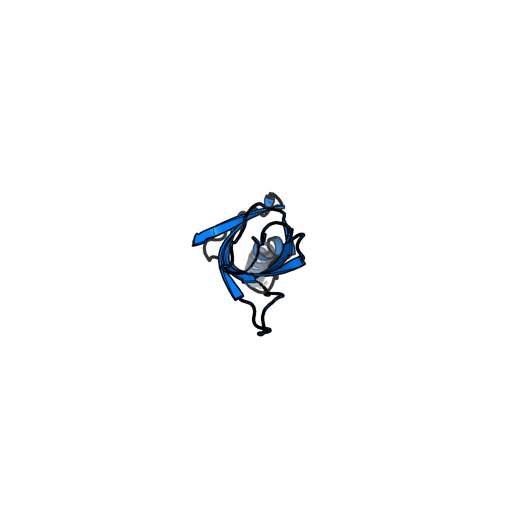5 1.00 58.22 105 HIS A O 1
ATOM 830 N N . SER A 1 106 ? 21.091 -2.238 -8.253 1.00 61.91 106 SER A N 1
ATOM 831 C CA . SER A 1 106 ? 20.931 -2.040 -6.813 1.00 61.91 106 SER A CA 1
ATOM 832 C C . SER A 1 106 ? 19.774 -2.898 -6.307 1.00 61.91 106 SER A C 1
ATOM 834 O O . SER A 1 106 ? 18.680 -2.824 -6.846 1.00 61.91 106 SER A O 1
ATOM 836 N N . GLN A 1 107 ? 19.993 -3.657 -5.230 1.00 72.00 107 GLN A N 1
ATOM 837 C CA . GLN A 1 107 ? 18.934 -4.420 -4.549 1.00 72.00 107 GLN A CA 1
ATOM 838 C C . GLN A 1 107 ? 18.027 -3.549 -3.658 1.00 72.00 107 GLN A C 1
ATOM 840 O O . GLN A 1 107 ? 17.202 -4.077 -2.916 1.00 72.00 107 GLN A O 1
ATOM 845 N N . GLN A 1 108 ? 18.207 -2.225 -3.666 1.00 84.00 108 GLN A N 1
ATOM 846 C CA . GLN A 1 108 ? 17.403 -1.317 -2.852 1.00 84.00 108 GLN A CA 1
ATOM 847 C C . GLN A 1 108 ? 16.101 -0.942 -3.576 1.00 84.00 108 GLN A C 1
ATOM 849 O O . GLN A 1 108 ? 16.168 -0.548 -4.742 1.00 84.00 108 GLN A O 1
ATOM 854 N N . PRO A 1 109 ? 14.944 -1.009 -2.895 1.00 89.75 109 PRO A N 1
ATOM 855 C CA . PRO A 1 109 ? 13.676 -0.566 -3.456 1.00 89.75 109 PRO A CA 1
ATOM 856 C C . PRO A 1 109 ? 13.685 0.938 -3.761 1.00 89.75 109 PRO A C 1
ATOM 858 O O . PRO A 1 109 ? 14.217 1.746 -2.996 1.00 89.75 109 PRO A O 1
ATOM 861 N N . ILE A 1 110 ? 13.065 1.317 -4.876 1.00 91.50 110 ILE A N 1
ATOM 862 C CA . ILE A 1 110 ? 12.874 2.705 -5.298 1.00 91.50 110 ILE A CA 1
ATOM 863 C C . ILE A 1 110 ? 11.591 3.231 -4.658 1.00 91.50 110 ILE A C 1
ATOM 865 O O . ILE A 1 110 ? 10.546 2.600 -4.776 1.00 91.50 110 ILE A O 1
ATOM 869 N N . VAL A 1 111 ? 11.647 4.394 -4.006 1.00 92.88 111 VAL A N 1
ATOM 870 C CA . VAL A 1 111 ? 10.444 5.063 -3.488 1.00 92.88 111 VAL A CA 1
ATOM 871 C C . VAL A 1 111 ? 9.640 5.609 -4.664 1.00 92.88 111 VAL A C 1
ATOM 873 O O . VAL A 1 111 ? 10.128 6.453 -5.416 1.00 92.88 111 VAL A O 1
ATOM 876 N N . GLY A 1 112 ? 8.419 5.108 -4.828 1.00 89.88 112 GLY A N 1
ATOM 877 C CA . GLY A 1 112 ? 7.537 5.469 -5.933 1.00 89.88 112 GLY A CA 1
ATOM 878 C C . GLY A 1 112 ? 6.677 6.704 -5.657 1.00 89.88 112 GLY A C 1
ATOM 879 O O . GLY A 1 112 ? 6.242 7.367 -6.596 1.00 89.88 112 GLY A O 1
ATOM 880 N N . GLY A 1 113 ? 6.454 7.040 -4.384 1.00 93.19 113 GLY A N 1
ATOM 881 C CA . GLY A 1 113 ? 5.714 8.232 -3.975 1.00 93.19 113 GLY A CA 1
ATOM 882 C C . GLY A 1 113 ? 4.840 7.997 -2.751 1.00 93.19 113 GLY A C 1
ATOM 883 O O . GLY A 1 113 ? 4.952 6.973 -2.070 1.00 93.19 113 GLY A O 1
ATOM 884 N N . LYS A 1 114 ? 3.956 8.960 -2.482 1.00 95.31 114 LYS A N 1
ATOM 885 C CA . LYS A 1 114 ? 3.061 8.924 -1.323 1.00 95.31 114 LYS A CA 1
ATOM 886 C C . LYS A 1 114 ? 1.680 8.394 -1.676 1.00 95.31 114 LYS A C 1
ATOM 888 O O . LYS A 1 114 ? 1.150 8.657 -2.759 1.00 95.31 114 LYS A O 1
ATOM 893 N N . PHE A 1 115 ? 1.080 7.685 -0.730 1.00 94.38 115 PHE A N 1
ATOM 894 C CA . PHE A 1 115 ? -0.291 7.209 -0.826 1.00 94.38 115 PHE A CA 1
ATOM 895 C C . PHE A 1 115 ? -1.076 7.503 0.448 1.00 94.38 115 PHE A C 1
ATOM 897 O O . PHE A 1 115 ? -0.518 7.707 1.530 1.00 94.38 115 PHE A O 1
ATOM 904 N N . LYS A 1 116 ? -2.395 7.481 0.296 1.00 93.81 116 LYS A N 1
ATOM 905 C CA . LYS A 1 116 ? -3.355 7.391 1.386 1.00 93.81 116 LYS A CA 1
ATOM 906 C C . LYS A 1 116 ? -4.284 6.218 1.127 1.00 93.81 116 LYS A C 1
ATOM 908 O O . LYS A 1 116 ? -4.651 5.969 -0.019 1.00 93.81 116 LYS A O 1
ATOM 913 N N . MET A 1 117 ? -4.689 5.539 2.190 1.00 92.00 117 MET A N 1
ATOM 914 C CA . MET A 1 117 ? -5.687 4.487 2.147 1.00 92.00 117 MET A CA 1
ATOM 915 C C . MET A 1 117 ? -6.724 4.667 3.249 1.00 92.00 117 MET A C 1
ATOM 917 O O . MET A 1 117 ? -6.387 5.066 4.362 1.00 92.00 117 MET A O 1
ATOM 921 N N . THR A 1 118 ? -7.981 4.384 2.924 1.00 91.75 118 THR A N 1
ATOM 922 C CA . THR A 1 118 ? -9.097 4.371 3.873 1.00 91.75 118 THR A CA 1
ATOM 923 C C . THR A 1 118 ? -9.671 2.964 3.934 1.00 91.75 118 THR A C 1
ATOM 925 O O . THR A 1 118 ? -10.026 2.404 2.899 1.00 91.75 118 THR A O 1
ATOM 928 N N . PHE A 1 119 ? -9.762 2.397 5.131 1.00 88.81 119 PHE A N 1
ATOM 929 C CA . PHE A 1 119 ? -10.339 1.086 5.404 1.00 88.81 119 PHE A CA 1
ATOM 930 C C . PHE A 1 119 ? -11.713 1.269 6.044 1.00 88.81 119 PHE A C 1
ATOM 932 O O . PHE A 1 119 ? -11.814 1.808 7.146 1.00 88.81 119 PHE A O 1
ATOM 939 N N . TYR A 1 120 ? -12.759 0.818 5.358 1.00 88.50 120 TYR A N 1
ATOM 940 C CA . TYR A 1 120 ? -14.142 0.871 5.826 1.00 88.50 120 TYR A CA 1
ATOM 941 C C . TYR A 1 120 ? -14.473 -0.452 6.518 1.00 88.50 120 TYR A C 1
ATOM 943 O O . TYR A 1 120 ? -14.816 -1.445 5.869 1.00 88.50 120 TYR A O 1
ATOM 951 N N . ILE A 1 121 ? -14.339 -0.476 7.844 1.00 83.12 121 ILE A N 1
ATOM 952 C CA . ILE A 1 121 ? -14.285 -1.707 8.648 1.00 83.12 121 ILE A CA 1
ATOM 953 C C . ILE A 1 121 ? -15.588 -2.501 8.571 1.00 83.12 121 ILE A C 1
ATOM 955 O O . ILE A 1 121 ? -15.571 -3.716 8.393 1.00 83.12 121 ILE A O 1
ATOM 959 N N . LEU A 1 122 ? -16.729 -1.814 8.652 1.00 83.62 122 LEU A N 1
ATOM 960 C CA . LEU A 1 122 ? -18.048 -2.453 8.588 1.00 83.62 122 LEU A CA 1
ATOM 961 C C . LEU A 1 122 ? -18.396 -2.971 7.189 1.00 83.62 122 LEU A C 1
ATOM 963 O O . LEU A 1 122 ? -19.212 -3.880 7.050 1.00 83.62 122 LEU A O 1
ATOM 967 N N . GLU A 1 123 ? -17.793 -2.382 6.161 1.00 84.81 123 GLU A N 1
ATOM 968 C CA . GLU A 1 123 ? -18.063 -2.702 4.762 1.00 84.81 123 GLU A CA 1
ATOM 969 C C . GLU A 1 123 ? -17.077 -3.736 4.201 1.00 84.81 123 GLU A C 1
ATOM 971 O O . GLU A 1 123 ? -17.312 -4.276 3.121 1.00 84.81 123 GLU A O 1
ATOM 976 N N . GLY A 1 124 ? -15.977 -4.014 4.913 1.00 82.75 124 GLY A N 1
ATOM 977 C CA . GLY A 1 124 ? -14.929 -4.927 4.456 1.00 82.75 124 GLY A CA 1
ATOM 978 C C . GLY A 1 124 ? -14.271 -4.471 3.152 1.00 82.75 124 GLY A C 1
ATOM 979 O O . GLY A 1 124 ? -13.852 -5.303 2.351 1.00 82.75 124 GLY A O 1
ATOM 980 N N . ARG A 1 125 ? -14.214 -3.155 2.909 1.00 85.94 125 ARG A N 1
ATOM 981 C CA . ARG A 1 125 ? -13.619 -2.562 1.702 1.00 85.94 125 ARG A CA 1
ATOM 982 C C . ARG A 1 125 ? -12.554 -1.537 2.058 1.00 85.94 125 ARG A C 1
ATOM 984 O O . ARG A 1 125 ? -12.550 -0.976 3.152 1.00 85.94 125 ARG A O 1
ATOM 991 N N . CYS A 1 126 ? -11.693 -1.239 1.097 1.00 87.44 126 CYS A N 1
ATOM 992 C CA . CYS A 1 126 ? -10.685 -0.200 1.223 1.00 87.44 126 CYS A CA 1
ATOM 993 C C . CYS A 1 126 ? -10.570 0.623 -0.063 1.00 87.44 126 CYS A C 1
ATOM 995 O O . CYS A 1 126 ? -10.895 0.153 -1.154 1.00 87.44 126 CYS A O 1
ATOM 997 N N . GLU A 1 127 ? -10.115 1.863 0.081 1.00 89.56 127 GLU A N 1
ATOM 998 C CA . GLU A 1 127 ? -9.865 2.785 -1.024 1.00 89.56 127 GLU A CA 1
ATOM 999 C C . GLU A 1 127 ? -8.477 3.404 -0.876 1.00 89.56 127 GLU A C 1
ATOM 1001 O O . GLU A 1 127 ? -8.207 4.097 0.106 1.00 89.56 127 GLU A O 1
ATOM 1006 N N . GLY A 1 128 ? -7.603 3.151 -1.850 1.00 88.62 128 GLY A N 1
ATOM 1007 C CA . GLY A 1 128 ? -6.261 3.724 -1.939 1.00 88.62 128 GLY A CA 1
ATOM 1008 C C . GLY A 1 128 ? -6.169 4.809 -3.014 1.00 88.62 128 GLY A C 1
ATOM 1009 O O . GLY A 1 128 ? -6.786 4.695 -4.072 1.00 88.62 128 GLY A O 1
ATOM 1010 N N . THR A 1 129 ? -5.390 5.861 -2.761 1.00 90.75 129 THR A N 1
ATOM 1011 C CA . THR A 1 129 ? -5.093 6.919 -3.738 1.00 90.75 129 THR A CA 1
ATOM 1012 C C . THR A 1 129 ? -3.670 7.445 -3.582 1.00 90.75 129 THR A C 1
ATOM 1014 O O . THR A 1 129 ? -3.115 7.468 -2.483 1.00 90.75 129 THR A O 1
ATOM 1017 N N . TRP A 1 130 ? -3.097 7.939 -4.678 1.00 89.62 130 TRP A N 1
ATOM 1018 C CA . TRP A 1 130 ? -1.858 8.717 -4.655 1.00 89.62 130 TRP A CA 1
ATOM 1019 C C . TRP A 1 130 ? -2.099 10.115 -4.087 1.00 89.62 130 TRP A C 1
ATOM 1021 O O . TRP A 1 130 ? -3.172 10.687 -4.302 1.00 89.62 130 TRP A O 1
ATOM 1031 N N . THR A 1 131 ? -1.120 10.658 -3.360 1.00 81.38 131 THR A N 1
ATOM 1032 C CA . THR A 1 131 ? -1.260 11.956 -2.669 1.00 81.38 131 THR A CA 1
ATOM 1033 C C . THR A 1 131 ? -0.230 13.016 -3.059 1.00 81.38 131 THR A C 1
ATOM 1035 O O . THR A 1 131 ? -0.455 14.184 -2.741 1.00 81.38 131 THR A O 1
ATOM 1038 N N . SER A 1 132 ? 0.838 12.663 -3.784 1.00 60.97 132 SER A N 1
ATOM 1039 C CA . SER A 1 132 ? 1.745 13.606 -4.467 1.00 60.97 132 SER A CA 1
ATOM 1040 C C . SER A 1 132 ? 2.770 12.885 -5.325 1.00 60.97 132 SER A C 1
ATOM 1042 O O . SER A 1 132 ? 3.346 11.913 -4.778 1.00 60.97 132 SER A O 1
#

pLDDT: mean 79.57, std 16.67, range [42.88, 96.5]

Secondary structure (DSSP, 8-state):
---HHHHHHHHHHHHHHHH---THHHH-EEEEE-----B--TTS--B-TTSEEEEEE-TT-SEEEEEEE-TTS-EEEEEEEEPTT--SSEEEEEEEEEE--TT-SS-SPEEEEEEEEEEETTTTEEEEEE--

Radius of gyration: 20.55 Å; chains: 1; bounding box: 41×23×76 Å

Foldseek 3Di:
DPPVVVVVVVVVVVVVVVVPPPLLVLQWDKAKAADADWADDPPDPIAGFRHIKMWGDHSPFQKIKMKGADPVGKIWIDIFGWDPPADSQKIKTKDWIWTQPPPDPDRDTHTRAIKMKMQGSVVSDMDMDGDD